Protein AF-A0A5C1ABC9-F1 (afdb_monomer)

Solvent-accessible surface area (backbone atoms only — not comparable to full-atom values): 6638 Å² total; per-residue (Å²): 132,46,65,56,82,80,46,55,73,68,54,43,49,51,51,50,55,51,22,48,52,50,6,50,50,51,38,55,47,45,26,72,77,62,60,26,42,83,41,56,17,80,82,43,98,52,25,65,68,29,55,77,69,72,42,67,56,28,36,35,31,80,30,64,50,73,46,60,41,50,61,51,41,50,50,36,50,49,63,35,72,90,83,46,54,72,67,60,50,51,53,50,52,53,54,56,60,71,43,78,61,64,76,75,77,77,81,74,59,78,81,73,78,80,118

Mean predicted aligned error: 6.81 Å

pLDDT: mean 88.14, std 10.81, range [46.78, 98.56]

Foldseek 3Di:
DQQLVPDDPVVNVVLLVVLQVQLVVLLVCCCVVQVKDKDFCCVAPNVVVCVVVVHGIWIAGPLRDIDRSSCQSVCCRGPNDPPGDSVVVVVVVVVVSPDHRDDPDPPDPPVVVPD

Radius of gyration: 17.19 Å; Cα contacts (8 Å, |Δi|>4): 139; chains: 1; bounding box: 35×46×44 Å

Sequence (115 aa):
MAGLGMLDARMQEAARDVAERAGCYLGEVIVRTLGGRWVPASQTVLAGPLRSAGLPLAVELPNGHCCNPLGRPFKLLEHGREGESTAGFYAGVESLAREPAVTPPPRRPWWRLWG

Structure (mmCIF, N/CA/C/O backbone):
data_AF-A0A5C1ABC9-F1
#
_entry.id   AF-A0A5C1ABC9-F1
#
loop_
_atom_site.group_PDB
_atom_site.id
_atom_site.type_symbol
_atom_site.label_atom_id
_atom_site.label_alt_id
_atom_site.label_comp_id
_atom_site.label_asym_id
_atom_site.label_entity_id
_atom_site.label_seq_id
_atom_site.pdbx_PDB_ins_code
_atom_site.Cartn_x
_atom_site.Cartn_y
_atom_site.Cartn_z
_atom_site.occupancy
_atom_site.B_iso_or_equiv
_atom_site.auth_seq_id
_atom_site.auth_comp_id
_atom_site.auth_asym_id
_atom_site.auth_atom_id
_atom_site.pdbx_PDB_model_num
ATOM 1 N N . MET A 1 1 ? 21.360 4.907 -13.270 1.00 46.78 1 MET A N 1
ATOM 2 C CA . MET A 1 1 ? 20.389 5.023 -14.380 1.00 46.78 1 MET A CA 1
ATOM 3 C C . MET A 1 1 ? 19.202 4.144 -14.036 1.00 46.78 1 MET A C 1
ATOM 5 O O . MET A 1 1 ? 19.426 2.967 -13.793 1.00 46.78 1 MET A O 1
ATOM 9 N N . ALA A 1 2 ? 17.994 4.703 -13.930 1.00 59.56 2 ALA A N 1
ATOM 10 C CA . ALA A 1 2 ? 16.786 3.930 -13.626 1.00 59.56 2 ALA A CA 1
ATOM 11 C C . ALA A 1 2 ? 16.537 2.876 -14.720 1.00 59.56 2 ALA A C 1
ATOM 13 O O . ALA A 1 2 ? 16.665 3.190 -15.905 1.00 59.56 2 ALA A O 1
ATOM 14 N N . GLY A 1 3 ? 16.176 1.647 -14.338 1.00 61.22 3 GLY A N 1
ATOM 15 C CA . GLY A 1 3 ? 16.036 0.511 -15.265 1.00 61.22 3 GLY A CA 1
ATOM 16 C C . GLY A 1 3 ? 15.028 0.741 -16.400 1.00 61.22 3 GLY A C 1
ATOM 17 O O . GLY A 1 3 ? 15.168 0.171 -17.478 1.00 61.22 3 GLY A O 1
ATOM 18 N N . LEU A 1 4 ? 14.063 1.644 -16.199 1.00 62.59 4 LEU A N 1
ATOM 19 C CA . LEU A 1 4 ? 13.076 2.041 -17.208 1.00 62.59 4 LEU A CA 1
ATOM 20 C C . LEU A 1 4 ? 13.684 2.768 -18.418 1.00 62.59 4 LEU A C 1
ATOM 22 O O . LEU A 1 4 ? 13.162 2.639 -19.522 1.00 62.59 4 LEU A O 1
ATOM 26 N N . GLY A 1 5 ? 14.791 3.498 -18.244 1.00 68.25 5 GLY A N 1
ATOM 27 C CA . GLY A 1 5 ? 15.412 4.274 -19.325 1.00 68.25 5 GLY A CA 1
ATOM 28 C C . GLY A 1 5 ? 16.045 3.422 -20.431 1.00 68.25 5 GLY A C 1
ATOM 29 O O . GLY A 1 5 ? 16.363 3.949 -21.491 1.00 68.25 5 GLY A O 1
ATOM 30 N N . MET A 1 6 ? 16.218 2.117 -20.193 1.00 72.12 6 MET A N 1
ATOM 31 C CA . MET A 1 6 ? 16.777 1.157 -21.154 1.00 72.12 6 MET A CA 1
ATOM 32 C C . MET A 1 6 ? 15.710 0.386 -21.946 1.00 72.12 6 MET A C 1
ATOM 34 O O . MET A 1 6 ? 16.054 -0.362 -22.857 1.00 72.12 6 MET A O 1
ATOM 38 N N . LEU A 1 7 ? 14.433 0.529 -21.584 1.00 80.44 7 LEU A N 1
ATOM 39 C CA . LEU A 1 7 ? 13.313 -0.172 -22.210 1.00 80.44 7 LEU A CA 1
ATOM 40 C C . LEU A 1 7 ? 12.721 0.659 -23.352 1.00 80.44 7 LEU A C 1
ATOM 42 O O . LEU A 1 7 ? 12.663 1.885 -23.254 1.00 80.44 7 LEU A O 1
ATOM 46 N N . ASP A 1 8 ? 12.233 -0.002 -24.405 1.00 91.75 8 ASP A N 1
ATOM 47 C CA . ASP A 1 8 ? 11.439 0.679 -25.431 1.00 91.75 8 ASP A CA 1
ATOM 48 C C . ASP A 1 8 ? 10.080 1.148 -24.874 1.00 91.75 8 ASP A C 1
ATOM 50 O O . ASP A 1 8 ? 9.649 0.741 -23.791 1.00 91.75 8 ASP A O 1
ATOM 54 N N . ALA A 1 9 ? 9.389 2.016 -25.615 1.00 90.25 9 ALA A N 1
ATOM 55 C CA . ALA A 1 9 ? 8.136 2.619 -25.163 1.00 90.25 9 ALA A CA 1
ATOM 56 C C . ALA A 1 9 ? 7.059 1.579 -24.800 1.00 90.25 9 ALA A C 1
ATOM 58 O O . ALA A 1 9 ? 6.347 1.746 -23.810 1.00 90.25 9 ALA A O 1
ATOM 59 N N . ARG A 1 10 ? 6.974 0.475 -25.552 1.00 93.50 10 ARG A N 1
ATOM 60 C CA . ARG A 1 10 ? 6.002 -0.594 -25.295 1.00 93.50 10 ARG A CA 1
ATOM 61 C C . ARG A 1 10 ? 6.345 -1.340 -24.009 1.00 93.50 10 ARG A C 1
ATOM 63 O O . ARG A 1 10 ? 5.461 -1.662 -23.220 1.00 93.50 10 ARG A O 1
ATOM 70 N N . MET A 1 11 ? 7.622 -1.631 -23.793 1.00 90.31 11 MET A N 1
ATOM 71 C CA . MET A 1 11 ? 8.100 -2.286 -22.579 1.00 90.31 11 MET A CA 1
ATOM 72 C C . MET A 1 11 ? 7.930 -1.383 -21.351 1.00 90.31 11 MET A C 1
ATOM 74 O O . MET A 1 11 ? 7.585 -1.880 -20.281 1.00 90.31 11 MET A O 1
ATOM 78 N N . GLN A 1 12 ? 8.113 -0.068 -21.495 1.00 87.75 12 GLN A N 1
ATOM 79 C CA . GLN A 1 12 ? 7.830 0.903 -20.435 1.00 87.75 12 GLN A CA 1
ATOM 80 C C . GLN A 1 12 ? 6.339 0.946 -20.076 1.00 87.75 12 GLN A C 1
ATOM 82 O O . GLN A 1 12 ? 6.000 0.966 -18.893 1.00 87.75 12 GLN A O 1
ATOM 87 N N . GLU A 1 13 ? 5.451 0.935 -21.071 1.00 92.00 13 GLU A N 1
ATOM 88 C CA . GLU A 1 13 ? 4.001 0.877 -20.859 1.00 92.00 13 GLU A CA 1
ATOM 89 C C . GLU A 1 13 ? 3.589 -0.420 -20.150 1.00 92.00 13 GLU A C 1
ATOM 91 O O . GLU A 1 13 ? 2.906 -0.379 -19.128 1.00 92.00 13 GLU A O 1
ATOM 96 N N . ALA A 1 14 ? 4.093 -1.567 -20.615 1.00 92.62 14 ALA A N 1
ATOM 97 C CA . ALA A 1 14 ? 3.841 -2.857 -19.977 1.00 92.62 14 ALA A CA 1
ATOM 98 C C . ALA A 1 14 ? 4.368 -2.908 -18.533 1.00 92.62 14 ALA A C 1
ATOM 100 O O . ALA A 1 14 ? 3.699 -3.433 -17.646 1.00 92.62 14 ALA A O 1
ATOM 101 N N . ALA A 1 15 ? 5.550 -2.340 -18.270 1.00 90.81 15 ALA A N 1
ATOM 102 C CA . ALA A 1 15 ? 6.099 -2.265 -16.919 1.00 90.81 15 ALA A CA 1
ATOM 103 C C . ALA A 1 15 ? 5.206 -1.429 -15.988 1.00 90.81 15 ALA A C 1
ATOM 105 O O . ALA A 1 15 ? 4.987 -1.825 -14.843 1.00 90.81 15 ALA A O 1
ATOM 106 N N . ARG A 1 16 ? 4.657 -0.309 -16.480 1.00 89.94 16 ARG A N 1
ATOM 107 C CA . ARG A 1 16 ? 3.708 0.524 -15.726 1.00 89.94 16 ARG A CA 1
ATOM 108 C C . ARG A 1 16 ? 2.411 -0.227 -15.428 1.00 89.94 16 ARG A C 1
ATOM 110 O O . ARG A 1 16 ? 2.049 -0.305 -14.261 1.00 89.94 16 ARG A O 1
ATOM 117 N N . ASP A 1 17 ? 1.780 -0.850 -16.425 1.00 93.94 17 ASP A N 1
ATOM 118 C CA . ASP A 1 17 ? 0.554 -1.648 -16.227 1.00 93.94 17 ASP A CA 1
ATOM 119 C C . ASP A 1 17 ? 0.769 -2.777 -15.200 1.00 93.94 17 ASP A C 1
ATOM 121 O O . ASP A 1 17 ? -0.029 -2.964 -14.279 1.00 93.94 17 ASP A O 1
ATOM 125 N N . VAL A 1 18 ? 1.898 -3.489 -15.280 1.00 94.56 18 VAL A N 1
ATOM 126 C CA . VAL A 1 18 ? 2.249 -4.524 -14.295 1.00 94.56 18 VAL A CA 1
ATOM 127 C C . VAL A 1 18 ? 2.456 -3.929 -12.899 1.00 94.56 18 VAL A C 1
ATOM 129 O O . VAL A 1 18 ? 1.988 -4.513 -11.920 1.00 94.56 18 VAL A O 1
ATOM 132 N N . ALA A 1 19 ? 3.129 -2.782 -12.781 1.00 92.25 19 ALA A N 1
ATOM 133 C CA . ALA A 1 19 ? 3.334 -2.107 -11.500 1.00 92.25 19 ALA A CA 1
ATOM 134 C C . ALA A 1 19 ? 2.017 -1.641 -10.867 1.00 92.25 19 ALA A C 1
ATOM 136 O O . ALA A 1 19 ? 1.827 -1.836 -9.665 1.00 92.25 19 ALA A O 1
ATOM 137 N N . GLU A 1 20 ? 1.093 -1.096 -11.657 1.00 92.75 20 GLU A N 1
ATOM 138 C CA . GLU A 1 20 ? -0.238 -0.698 -11.191 1.00 92.75 20 GLU A CA 1
ATOM 139 C C . GLU A 1 20 ? -1.007 -1.901 -10.647 1.00 92.75 20 GLU A C 1
ATOM 141 O O . GLU A 1 20 ? -1.466 -1.884 -9.502 1.00 92.75 20 GLU A O 1
ATOM 146 N N . ARG A 1 21 ? -1.075 -2.993 -11.418 1.00 96.00 21 ARG A N 1
ATOM 147 C CA . ARG A 1 21 ? -1.759 -4.227 -11.000 1.00 96.00 21 ARG A CA 1
ATOM 148 C C . ARG A 1 21 ? -1.119 -4.847 -9.764 1.00 96.00 21 ARG A C 1
ATOM 150 O O . ARG A 1 21 ? -1.834 -5.273 -8.858 1.00 96.00 21 ARG A O 1
ATOM 157 N N . ALA A 1 22 ? 0.211 -4.869 -9.696 1.00 95.88 22 ALA A N 1
ATOM 158 C CA . ALA A 1 22 ? 0.936 -5.354 -8.528 1.00 95.88 22 ALA A CA 1
ATOM 159 C C . ALA A 1 22 ? 0.658 -4.487 -7.289 1.00 95.88 22 ALA A C 1
ATOM 161 O O . ALA A 1 22 ? 0.518 -5.020 -6.190 1.00 95.88 22 ALA A O 1
ATOM 162 N N . GLY A 1 23 ? 0.540 -3.168 -7.460 1.00 95.81 23 GLY A N 1
ATOM 163 C CA . GLY A 1 23 ? 0.230 -2.228 -6.386 1.00 95.81 23 GLY A CA 1
ATOM 164 C C . GLY A 1 23 ? -1.197 -2.404 -5.872 1.00 95.81 23 GLY A C 1
ATOM 165 O O . GLY A 1 23 ? -1.414 -2.472 -4.662 1.00 95.81 23 GLY A O 1
ATOM 166 N N . CYS A 1 24 ? -2.163 -2.560 -6.782 1.00 97.06 24 CYS A N 1
ATOM 167 C CA . CYS A 1 24 ? -3.543 -2.903 -6.440 1.00 97.06 24 CYS A CA 1
ATOM 168 C C . CYS A 1 24 ? -3.605 -4.233 -5.684 1.00 97.06 24 CYS A C 1
ATOM 170 O O . CYS A 1 24 ? -4.198 -4.299 -4.610 1.00 97.06 24 CYS A O 1
ATOM 172 N N . TYR A 1 25 ? -2.937 -5.274 -6.188 1.00 97.75 25 TYR A N 1
ATOM 173 C CA . TYR A 1 25 ? -2.917 -6.583 -5.538 1.00 97.75 25 TYR A CA 1
ATOM 174 C C . TYR A 1 25 ? -2.267 -6.537 -4.148 1.00 97.75 25 TYR A C 1
ATOM 176 O O . TYR A 1 25 ? -2.791 -7.119 -3.202 1.00 97.75 25 TYR A O 1
ATOM 184 N N . LEU A 1 26 ? -1.171 -5.792 -3.983 1.00 97.50 26 LEU A N 1
ATOM 185 C CA . LEU A 1 26 ? -0.557 -5.566 -2.674 1.00 97.50 26 LEU A CA 1
ATOM 186 C C . LEU A 1 26 ? -1.534 -4.896 -1.697 1.00 97.50 26 LEU A C 1
ATOM 188 O O . LEU A 1 26 ? -1.604 -5.288 -0.533 1.00 97.50 26 LEU A O 1
ATOM 192 N N . GLY A 1 27 ? -2.309 -3.914 -2.162 1.00 97.94 27 GLY A N 1
ATOM 193 C CA . GLY A 1 27 ? -3.351 -3.287 -1.351 1.00 97.94 27 GLY A CA 1
ATOM 194 C C . GLY A 1 27 ? -4.477 -4.252 -0.983 1.00 97.94 27 GLY A C 1
ATOM 195 O O . GLY A 1 27 ? -4.884 -4.298 0.171 1.00 97.94 27 GLY A O 1
ATOM 196 N N . GLU A 1 28 ? -4.915 -5.089 -1.921 1.00 98.44 28 GLU A N 1
ATOM 197 C CA . GLU A 1 28 ? -5.912 -6.142 -1.694 1.00 98.44 28 GLU A CA 1
ATOM 198 C C . GLU A 1 28 ? -5.447 -7.194 -0.670 1.00 98.44 28 GLU A C 1
ATOM 200 O O . GLU A 1 28 ? -6.264 -7.692 0.113 1.00 98.44 28 GLU A O 1
ATOM 205 N N . VAL A 1 29 ? -4.149 -7.517 -0.646 1.00 98.50 29 VAL A N 1
ATOM 206 C CA . VAL A 1 29 ? -3.544 -8.353 0.400 1.00 98.50 29 VAL A CA 1
ATOM 207 C C . VAL A 1 29 ? -3.661 -7.649 1.750 1.00 98.50 29 VAL A C 1
ATOM 209 O O . VAL A 1 29 ? -4.259 -8.214 2.656 1.00 98.50 29 VAL A O 1
ATOM 212 N N . ILE A 1 30 ? -3.190 -6.402 1.865 1.00 98.56 30 ILE A N 1
ATOM 213 C CA . ILE A 1 30 ? -3.251 -5.612 3.111 1.00 98.56 30 ILE A CA 1
ATOM 214 C C . ILE A 1 30 ? -4.689 -5.487 3.636 1.00 98.56 30 ILE A C 1
ATOM 216 O O . ILE A 1 30 ? -4.933 -5.687 4.824 1.00 98.56 30 ILE A O 1
ATOM 220 N N . VAL A 1 31 ? -5.651 -5.186 2.761 1.00 98.56 31 VAL A N 1
ATOM 221 C CA . VAL A 1 31 ? -7.079 -5.088 3.102 1.00 98.56 31 VAL A CA 1
ATOM 222 C C . VAL A 1 31 ? -7.579 -6.387 3.734 1.00 98.56 31 VAL A C 1
ATOM 224 O O . VAL A 1 31 ? -8.192 -6.358 4.799 1.00 98.56 31 VAL A O 1
ATOM 227 N N . ARG A 1 32 ? -7.285 -7.540 3.119 1.00 98.50 32 ARG A N 1
ATOM 228 C CA . ARG A 1 32 ? -7.789 -8.838 3.593 1.00 98.50 32 ARG A CA 1
ATOM 229 C C . ARG A 1 32 ? -7.065 -9.367 4.822 1.00 98.50 32 ARG A C 1
ATOM 231 O O . ARG A 1 32 ? -7.696 -10.029 5.638 1.00 98.50 32 ARG A O 1
ATOM 238 N N . THR A 1 33 ? -5.765 -9.122 4.948 1.00 98.38 33 THR A N 1
ATOM 239 C CA . THR A 1 33 ? -4.958 -9.707 6.026 1.00 98.38 33 THR A CA 1
ATOM 240 C C . THR A 1 33 ? -4.883 -8.821 7.262 1.00 98.38 33 THR A C 1
ATOM 242 O O . THR A 1 33 ? -4.763 -9.346 8.365 1.00 98.38 33 THR A O 1
ATOM 245 N N . LEU A 1 34 ? -4.972 -7.497 7.099 1.00 98.25 34 LEU A N 1
ATOM 246 C CA . LEU A 1 34 ? -4.845 -6.516 8.184 1.00 98.25 34 LEU A CA 1
ATOM 247 C C . LEU A 1 34 ? -6.149 -5.746 8.455 1.00 98.25 34 LEU A C 1
ATOM 249 O O . LEU A 1 34 ? -6.162 -4.830 9.274 1.00 98.25 34 LEU A O 1
ATOM 253 N N . GLY A 1 35 ? -7.245 -6.093 7.771 1.00 97.62 35 GLY A N 1
ATOM 254 C CA . GLY A 1 35 ? -8.557 -5.461 7.953 1.00 97.62 35 GLY A CA 1
ATOM 255 C C . GLY A 1 35 ? -8.637 -4.022 7.436 1.00 97.62 35 GLY A C 1
ATOM 256 O O . GLY A 1 35 ? -9.486 -3.255 7.885 1.00 97.62 35 GLY A O 1
ATOM 257 N N . GLY A 1 36 ? -7.733 -3.627 6.536 1.00 97.00 36 GLY A N 1
ATOM 258 C CA . GLY A 1 36 ? -7.738 -2.290 5.950 1.00 97.00 36 GLY A CA 1
ATOM 259 C C . GLY A 1 36 ? -8.918 -2.050 5.002 1.00 97.00 36 GLY A C 1
ATOM 260 O O . GLY A 1 36 ? -9.658 -2.964 4.646 1.00 97.00 36 GLY A O 1
ATOM 261 N N . ARG A 1 37 ? -9.069 -0.811 4.535 1.00 97.88 37 ARG A N 1
ATOM 262 C CA . ARG A 1 37 ? -10.024 -0.437 3.483 1.0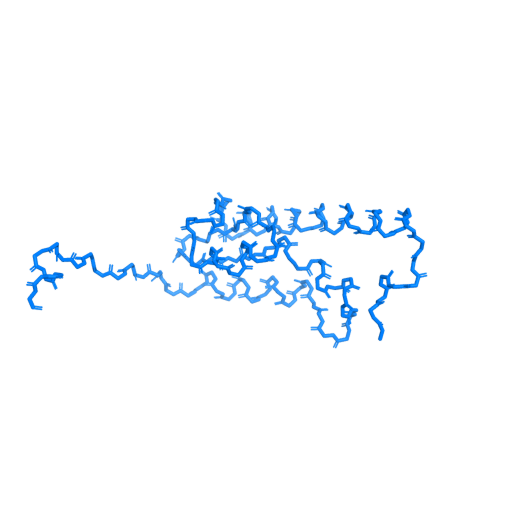0 97.88 37 ARG A CA 1
ATOM 263 C C . ARG A 1 37 ? -9.419 0.566 2.511 1.00 97.88 37 ARG A C 1
ATOM 265 O O . ARG A 1 37 ? -8.611 1.405 2.904 1.00 97.88 37 ARG A O 1
ATOM 272 N N . TRP A 1 38 ? -9.847 0.518 1.254 1.00 98.00 38 TRP A N 1
ATOM 273 C CA . TRP A 1 38 ? -9.500 1.549 0.280 1.00 98.00 38 TRP A CA 1
ATOM 274 C C . TRP A 1 38 ? -10.209 2.860 0.597 1.00 98.00 38 TRP A C 1
ATOM 276 O O . TRP A 1 38 ? -11.412 2.880 0.863 1.00 98.00 38 TRP A O 1
ATOM 286 N N . VAL A 1 39 ? -9.463 3.956 0.525 1.00 97.25 39 VAL A N 1
ATOM 287 C CA . VAL A 1 39 ? -9.975 5.313 0.716 1.00 97.25 39 VAL A CA 1
ATOM 288 C C . VAL A 1 39 ? -9.401 6.256 -0.341 1.00 97.25 39 VAL A C 1
ATOM 290 O O . VAL A 1 39 ? -8.270 6.055 -0.801 1.00 97.25 39 VAL A O 1
ATOM 293 N N . PRO A 1 40 ? -10.140 7.310 -0.731 1.00 96.25 40 PRO A N 1
ATOM 294 C CA . PRO A 1 40 ? -9.586 8.373 -1.557 1.00 96.25 40 PRO A CA 1
ATOM 295 C C . PRO A 1 40 ? -8.361 8.988 -0.882 1.00 96.25 40 PRO A C 1
ATOM 297 O O . PRO A 1 40 ? -8.438 9.432 0.264 1.00 96.25 40 PRO A O 1
ATOM 300 N N . ALA A 1 41 ? -7.240 9.077 -1.599 1.00 92.50 41 ALA A N 1
ATOM 301 C CA . ALA A 1 41 ? -5.996 9.638 -1.072 1.00 92.50 41 ALA A CA 1
ATOM 302 C C . ALA A 1 41 ? -6.196 11.054 -0.504 1.00 92.50 41 ALA A C 1
ATOM 304 O O . ALA A 1 41 ? -5.597 11.409 0.511 1.00 92.50 41 ALA A O 1
ATOM 305 N N . SER A 1 42 ? -7.092 11.834 -1.118 1.00 92.31 42 SER A N 1
ATOM 306 C CA . SER A 1 42 ? -7.472 13.190 -0.706 1.00 92.31 42 SER A CA 1
ATOM 307 C C . SER A 1 42 ? -8.077 13.290 0.697 1.00 92.31 42 SER A C 1
ATOM 309 O O . SER A 1 42 ? -8.085 14.381 1.260 1.00 92.31 42 SER A O 1
ATOM 311 N N . GLN A 1 43 ? -8.570 12.186 1.259 1.00 91.00 43 GLN A N 1
ATOM 312 C CA . GLN A 1 43 ? -9.180 12.121 2.590 1.00 91.00 43 GLN A CA 1
ATOM 3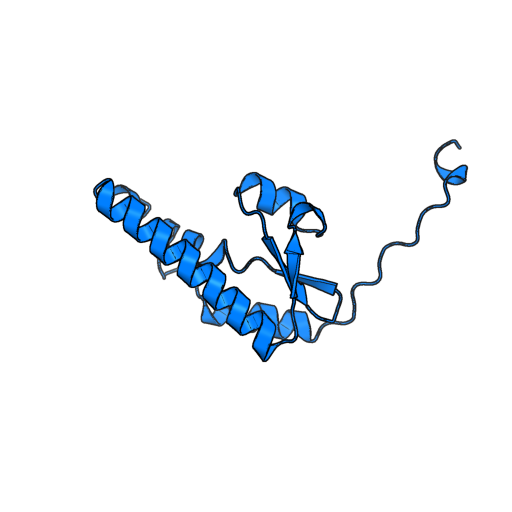13 C C . GLN A 1 43 ? -8.205 11.620 3.665 1.00 91.00 43 GLN A C 1
ATOM 315 O O . GLN A 1 43 ? -8.594 11.443 4.814 1.00 91.00 43 GLN A O 1
ATOM 320 N N . THR A 1 44 ? -6.940 11.393 3.307 1.00 88.88 44 THR A N 1
ATOM 321 C CA . THR A 1 44 ? -5.930 10.826 4.207 1.00 88.88 44 THR A CA 1
ATOM 322 C C . THR A 1 44 ? -4.832 11.831 4.529 1.00 88.88 44 THR A C 1
ATOM 324 O O . THR A 1 44 ? -4.616 12.805 3.806 1.00 88.88 44 THR A O 1
ATOM 327 N N . VAL A 1 45 ? -4.039 11.531 5.558 1.00 86.06 45 VAL A N 1
ATOM 328 C CA . VAL A 1 45 ? -2.784 12.251 5.846 1.00 86.06 45 VAL A CA 1
ATOM 329 C C . VAL A 1 45 ? -1.770 12.179 4.691 1.00 86.06 45 VAL A C 1
ATOM 331 O O . VAL A 1 45 ? -0.844 12.982 4.627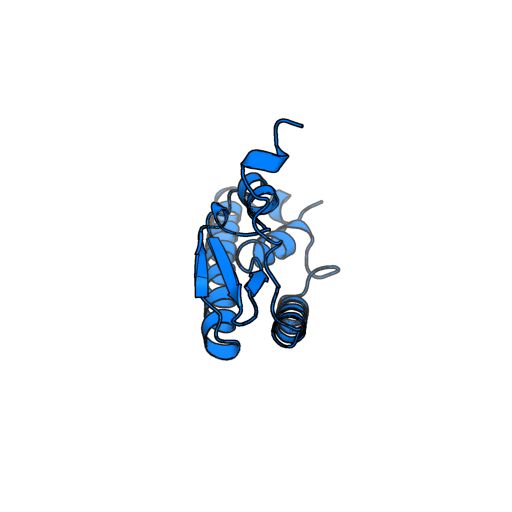 1.00 86.06 45 VAL A O 1
ATOM 334 N N . LEU A 1 46 ? -1.961 11.254 3.744 1.00 87.88 46 LEU A N 1
ATOM 335 C CA . LEU A 1 46 ? -1.115 11.070 2.567 1.00 87.88 46 LEU A CA 1
ATOM 336 C C . LEU A 1 46 ? -1.569 11.903 1.353 1.00 87.88 46 LEU A C 1
ATOM 338 O O . LEU A 1 46 ? -0.967 11.789 0.285 1.00 87.88 46 LEU A O 1
ATOM 342 N N . ALA A 1 47 ? -2.588 12.761 1.488 1.00 87.75 47 ALA A N 1
ATOM 343 C CA . ALA A 1 47 ? -3.163 13.520 0.375 1.00 87.75 47 ALA A CA 1
ATOM 344 C C . ALA A 1 47 ? -2.130 14.325 -0.432 1.00 87.75 47 ALA A C 1
ATOM 346 O O . ALA A 1 47 ? -2.188 14.332 -1.660 1.00 87.75 47 ALA A O 1
ATOM 347 N N . GLY A 1 48 ? -1.188 14.995 0.241 1.00 87.88 48 GLY A N 1
ATOM 348 C CA . GLY A 1 48 ? -0.122 15.761 -0.417 1.00 87.88 48 GLY A CA 1
ATOM 349 C C . GLY A 1 48 ? 0.821 14.861 -1.225 1.00 87.88 48 GLY A C 1
ATOM 350 O O . GLY A 1 48 ? 0.854 14.979 -2.451 1.00 87.88 48 GLY A O 1
ATOM 351 N N . PRO A 1 49 ? 1.540 13.926 -0.573 1.00 86.81 49 PRO A N 1
ATOM 352 C CA . PRO A 1 49 ? 2.457 13.011 -1.252 1.00 86.81 49 PRO A CA 1
ATOM 353 C C . PRO A 1 49 ? 1.818 12.205 -2.393 1.00 86.81 49 PRO A C 1
ATOM 355 O O . PRO A 1 49 ? 2.427 12.057 -3.450 1.00 86.81 49 PRO A O 1
ATOM 358 N N . LEU A 1 50 ? 0.590 11.706 -2.214 1.00 86.06 50 LEU A N 1
ATOM 359 C CA . LEU A 1 50 ? -0.083 10.885 -3.228 1.00 86.06 50 LEU A CA 1
ATOM 360 C C . LEU A 1 50 ? -0.599 11.690 -4.408 1.00 86.06 50 LEU A C 1
ATOM 362 O O . LEU A 1 50 ? -0.486 11.227 -5.540 1.00 86.06 50 LEU A O 1
ATOM 366 N N . ARG A 1 51 ? -1.075 12.918 -4.175 1.00 86.94 51 ARG A N 1
ATOM 367 C CA . ARG A 1 51 ? -1.427 13.833 -5.263 1.00 86.94 51 ARG A CA 1
ATOM 368 C C . ARG A 1 51 ? -0.214 14.135 -6.139 1.00 86.94 51 ARG A C 1
ATOM 370 O O . ARG A 1 51 ? -0.339 14.067 -7.356 1.00 86.94 51 ARG A O 1
ATOM 377 N N . SER A 1 52 ? 0.945 14.419 -5.540 1.00 84.75 52 SER A N 1
ATOM 378 C CA . SER A 1 52 ? 2.184 14.672 -6.291 1.00 84.75 52 SER A CA 1
ATOM 379 C C . SER A 1 52 ? 2.640 13.460 -7.108 1.00 84.75 52 SER A C 1
ATOM 381 O O . SER A 1 52 ? 3.229 13.630 -8.169 1.00 84.75 52 SER A O 1
ATOM 383 N N . ALA A 1 53 ? 2.339 12.246 -6.640 1.00 82.94 53 ALA A N 1
ATOM 384 C CA . ALA A 1 53 ? 2.623 11.000 -7.348 1.00 82.94 53 ALA A CA 1
ATOM 385 C C . ALA A 1 53 ? 1.517 10.576 -8.339 1.00 82.94 53 ALA A C 1
ATOM 387 O O . ALA A 1 53 ? 1.646 9.533 -8.972 1.00 82.94 53 ALA A O 1
ATOM 388 N N . GLY A 1 54 ? 0.420 11.336 -8.461 1.00 87.00 54 GLY A N 1
ATOM 389 C CA . GLY A 1 54 ? -0.717 10.985 -9.321 1.00 87.00 54 GLY A CA 1
ATOM 390 C C . GLY A 1 54 ? -1.530 9.772 -8.846 1.00 87.00 54 GLY A C 1
ATOM 391 O O . GLY A 1 54 ? -2.263 9.183 -9.635 1.00 87.00 54 GLY A O 1
ATOM 392 N N . LEU A 1 55 ? -1.417 9.384 -7.573 1.00 88.12 55 LEU A N 1
ATOM 393 C CA . LEU A 1 55 ? -2.053 8.186 -7.023 1.00 88.12 55 LEU A CA 1
ATOM 394 C C . LEU A 1 55 ? -3.376 8.542 -6.319 1.00 88.12 55 LEU A C 1
ATOM 396 O O . LEU A 1 55 ? -3.367 9.305 -5.349 1.00 88.12 55 LEU A O 1
ATOM 400 N N . PRO A 1 56 ? -4.526 8.002 -6.768 1.00 90.56 56 PRO A N 1
ATOM 401 C CA . PRO A 1 56 ? -5.838 8.456 -6.302 1.00 90.56 56 PRO A CA 1
ATOM 402 C C . PRO A 1 56 ? -6.304 7.797 -4.998 1.00 90.56 56 PRO A C 1
ATOM 404 O O . PRO A 1 56 ? -7.229 8.301 -4.359 1.00 90.56 56 PRO A O 1
ATOM 407 N N . LEU A 1 57 ? -5.694 6.678 -4.602 1.00 95.31 57 LEU A N 1
ATOM 408 C CA . LEU A 1 57 ? -6.156 5.833 -3.503 1.00 95.31 57 LEU A CA 1
ATOM 409 C C . LEU A 1 57 ? -5.036 5.521 -2.510 1.00 95.31 57 LEU A C 1
ATOM 411 O O . LEU A 1 57 ? -3.860 5.442 -2.864 1.00 95.31 57 LEU A O 1
ATOM 415 N N . ALA A 1 58 ? -5.443 5.297 -1.267 1.00 96.56 58 ALA A N 1
ATOM 416 C CA . ALA A 1 58 ? -4.633 4.748 -0.190 1.00 96.56 58 ALA A CA 1
ATOM 417 C C . ALA A 1 58 ? -5.401 3.616 0.502 1.00 96.56 58 ALA A C 1
ATOM 419 O O . ALA A 1 58 ? -6.606 3.452 0.293 1.00 96.56 58 ALA A O 1
ATOM 420 N N . VAL A 1 59 ? -4.707 2.854 1.346 1.00 97.88 59 VAL A N 1
ATOM 421 C CA . VAL A 1 59 ? -5.341 1.910 2.270 1.00 97.88 59 VAL A CA 1
ATOM 422 C C . VAL A 1 59 ? -5.263 2.479 3.679 1.00 97.88 59 VAL A C 1
ATOM 424 O O . VAL A 1 59 ? -4.173 2.779 4.165 1.00 97.88 59 VAL A O 1
ATOM 427 N N . GLU A 1 60 ? -6.417 2.616 4.322 1.00 97.38 60 GLU A N 1
ATOM 428 C CA . GLU A 1 60 ? -6.542 2.961 5.737 1.00 97.38 60 GLU A CA 1
ATOM 429 C C . GLU A 1 60 ? -6.705 1.681 6.562 1.00 97.38 60 GLU A C 1
ATOM 431 O O . GLU A 1 60 ? -7.534 0.829 6.243 1.00 97.38 60 GLU A O 1
ATOM 436 N N . LEU A 1 61 ? -5.903 1.540 7.611 1.00 97.69 61 LEU A N 1
ATOM 437 C CA . LEU A 1 61 ? -5.918 0.426 8.554 1.00 97.69 61 LEU A CA 1
ATOM 438 C C . LEU A 1 61 ? -6.987 0.642 9.645 1.00 97.69 61 LEU A C 1
ATOM 440 O O . LEU A 1 61 ? -7.419 1.777 9.860 1.00 97.69 61 LEU A O 1
ATOM 444 N N . PRO A 1 62 ? -7.398 -0.402 10.392 1.00 96.31 62 PRO A N 1
ATOM 445 C CA . PRO A 1 62 ? -8.402 -0.274 11.459 1.00 96.31 62 PRO A CA 1
ATOM 446 C C . PRO A 1 62 ? -8.061 0.754 12.545 1.00 96.31 62 PRO A C 1
ATOM 448 O O . PRO A 1 62 ? -8.955 1.314 13.174 1.00 96.31 62 PRO A O 1
ATOM 451 N N . ASN A 1 63 ? -6.771 1.012 12.760 1.00 95.00 63 ASN A N 1
ATOM 452 C CA . ASN A 1 63 ? -6.271 1.991 13.720 1.00 95.00 63 ASN A CA 1
ATOM 453 C C . ASN A 1 63 ? -6.152 3.416 13.131 1.00 95.00 63 ASN A C 1
ATOM 455 O O . ASN A 1 63 ? -5.615 4.307 13.780 1.00 95.00 63 ASN A O 1
ATOM 459 N N . GLY A 1 64 ? -6.655 3.660 11.917 1.00 94.25 64 GLY A N 1
ATOM 460 C CA . GLY A 1 64 ? -6.680 4.978 11.272 1.00 94.25 64 GLY A CA 1
ATOM 461 C C . GLY A 1 64 ? -5.371 5.384 10.591 1.00 94.25 64 GLY A C 1
ATOM 462 O O . GLY A 1 64 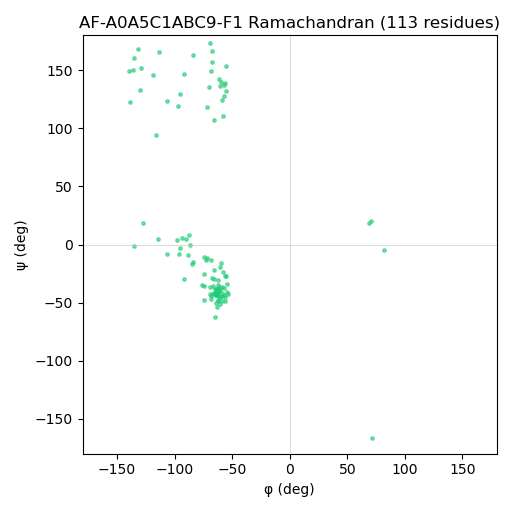? -5.323 6.410 9.909 1.00 94.25 64 GLY A O 1
ATOM 463 N N . HIS A 1 65 ? -4.309 4.586 10.719 1.00 95.44 65 HIS A N 1
ATOM 464 C CA . HIS A 1 65 ? -3.090 4.790 9.941 1.00 95.44 65 HIS A CA 1
ATOM 465 C C . HIS A 1 65 ? -3.325 4.498 8.460 1.00 95.44 65 HIS A C 1
ATOM 467 O O . HIS A 1 65 ? -4.132 3.646 8.096 1.00 95.44 65 HIS A O 1
ATOM 473 N N . CYS A 1 66 ? -2.603 5.197 7.588 1.00 95.62 66 CYS A N 1
ATOM 474 C CA . CYS A 1 66 ? -2.736 5.057 6.139 1.00 95.62 66 CYS A CA 1
ATOM 475 C C . CYS A 1 66 ? -1.423 4.595 5.507 1.00 95.62 66 CYS A C 1
ATOM 477 O O . CYS A 1 66 ? -0.341 5.018 5.912 1.00 95.62 66 CYS A O 1
ATOM 479 N N . CYS A 1 67 ? -1.517 3.797 4.448 1.00 95.62 67 CYS A N 1
ATOM 480 C CA . CYS A 1 67 ? -0.379 3.400 3.628 1.00 95.62 67 CYS A CA 1
ATOM 481 C C . CYS A 1 67 ? -0.702 3.495 2.129 1.00 95.62 67 CYS A C 1
ATOM 483 O O . CYS A 1 67 ? -1.863 3.527 1.715 1.00 95.62 67 CYS A O 1
ATOM 485 N N . ASN A 1 68 ? 0.346 3.551 1.304 1.00 94.75 68 ASN A N 1
ATOM 486 C CA . ASN A 1 68 ? 0.233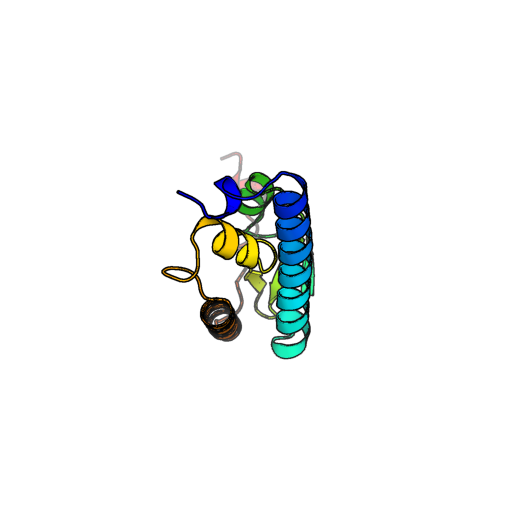 3.603 -0.151 1.00 94.75 68 ASN A CA 1
ATOM 487 C C . ASN A 1 68 ? 0.843 2.348 -0.793 1.00 94.75 68 ASN A C 1
ATOM 489 O O . ASN A 1 68 ? 2.050 2.328 -1.052 1.00 94.75 68 ASN A O 1
ATOM 493 N N . PRO A 1 69 ? 0.032 1.317 -1.074 1.00 95.69 69 PRO A N 1
ATOM 494 C CA . PRO A 1 69 ? 0.510 0.129 -1.772 1.00 95.69 69 PRO A CA 1
ATOM 495 C C . PRO A 1 69 ? 0.744 0.377 -3.272 1.00 95.69 69 PRO A C 1
ATOM 497 O O . PRO A 1 69 ? 1.597 -0.282 -3.862 1.00 95.69 69 PRO A O 1
ATOM 500 N N . LEU A 1 70 ? 0.058 1.356 -3.881 1.00 93.88 70 LEU A N 1
ATOM 501 C CA . LEU A 1 70 ? 0.137 1.628 -5.322 1.00 93.88 70 LEU A CA 1
ATOM 502 C C . LEU A 1 70 ? 1.522 2.115 -5.744 1.00 93.88 70 LEU A C 1
ATOM 504 O O . LEU A 1 70 ? 2.052 1.676 -6.754 1.00 93.88 70 LEU A O 1
ATOM 508 N N . GLY A 1 71 ? 2.139 2.988 -4.947 1.00 91.12 71 GLY A N 1
ATOM 509 C CA . GLY A 1 71 ? 3.460 3.534 -5.262 1.00 91.12 71 GLY A CA 1
ATOM 510 C C . GLY A 1 71 ? 4.605 2.534 -5.085 1.00 91.12 71 GLY A C 1
ATOM 511 O O . GLY A 1 71 ? 5.726 2.808 -5.515 1.00 91.12 71 GLY A O 1
ATOM 512 N N . ARG A 1 72 ? 4.370 1.387 -4.429 1.00 91.94 72 ARG A N 1
ATOM 513 C CA . ARG A 1 72 ? 5.459 0.489 -4.030 1.00 91.94 72 ARG A CA 1
ATOM 514 C C . ARG A 1 72 ? 6.148 -0.189 -5.224 1.00 91.94 72 ARG A C 1
ATOM 516 O O . ARG A 1 72 ? 7.377 -0.142 -5.268 1.00 91.94 72 ARG A O 1
ATOM 523 N N . PRO A 1 73 ? 5.429 -0.764 -6.205 1.00 92.00 73 PRO A N 1
ATOM 524 C CA . PRO A 1 73 ? 6.064 -1.362 -7.380 1.00 92.00 73 PRO A CA 1
ATOM 525 C C . PRO A 1 73 ? 6.746 -0.344 -8.300 1.00 92.00 73 PRO A C 1
ATOM 527 O O . PRO A 1 73 ? 7.756 -0.673 -8.911 1.00 92.00 73 PRO A O 1
ATOM 530 N N . PHE A 1 74 ? 6.268 0.902 -8.357 1.00 89.19 74 PHE A N 1
ATOM 531 C CA . PHE A 1 74 ? 6.937 1.953 -9.133 1.00 89.19 74 PHE A CA 1
ATOM 532 C C . PHE A 1 74 ? 8.330 2.265 -8.593 1.00 89.19 74 PHE A C 1
ATOM 534 O O . PHE A 1 74 ? 9.287 2.292 -9.359 1.00 89.19 74 PHE A O 1
ATOM 541 N N . LYS A 1 75 ? 8.475 2.371 -7.268 1.00 87.44 75 LYS A N 1
ATOM 542 C CA . LYS A 1 75 ? 9.794 2.543 -6.646 1.00 87.44 75 LYS A CA 1
ATOM 543 C C . LYS A 1 75 ? 10.750 1.392 -6.969 1.00 87.44 75 LYS A C 1
ATOM 545 O O . LYS A 1 75 ? 11.933 1.628 -7.191 1.00 87.44 75 LYS A O 1
ATOM 550 N N . LEU A 1 76 ? 10.240 0.158 -7.043 1.00 86.50 76 LEU A N 1
ATOM 551 C CA . LEU A 1 76 ? 11.020 -1.009 -7.473 1.00 86.50 76 LEU A CA 1
ATOM 552 C C . LEU A 1 76 ? 11.477 -0.901 -8.935 1.00 86.50 76 LEU A C 1
ATOM 554 O O . LEU A 1 76 ? 12.596 -1.302 -9.246 1.00 86.50 76 LEU A O 1
ATOM 558 N N . LEU A 1 77 ? 10.641 -0.366 -9.829 1.00 85.19 77 LEU A N 1
ATOM 559 C CA . LEU A 1 77 ? 11.021 -0.122 -11.225 1.00 85.19 77 LEU A CA 1
ATOM 560 C C . LEU A 1 77 ? 12.055 1.008 -11.363 1.00 85.19 77 LEU A C 1
ATOM 562 O O . LEU A 1 77 ? 12.942 0.932 -12.213 1.00 85.19 77 LEU A O 1
ATOM 566 N N . GLU A 1 78 ? 11.947 2.047 -10.536 1.00 83.69 78 GLU A N 1
ATOM 567 C CA . GLU A 1 78 ? 12.828 3.220 -10.560 1.00 83.69 78 GLU A CA 1
ATOM 568 C C . GLU A 1 78 ? 14.213 2.925 -9.970 1.00 83.69 78 GLU A C 1
ATOM 570 O O . GLU A 1 78 ? 15.230 3.259 -10.582 1.00 83.69 78 GLU A O 1
ATOM 575 N N . HIS A 1 79 ? 14.255 2.280 -8.801 1.00 82.94 79 HIS A N 1
ATOM 576 C CA . HIS A 1 79 ? 15.472 2.108 -8.001 1.00 82.94 79 HIS A CA 1
ATOM 577 C C . HIS A 1 79 ? 16.03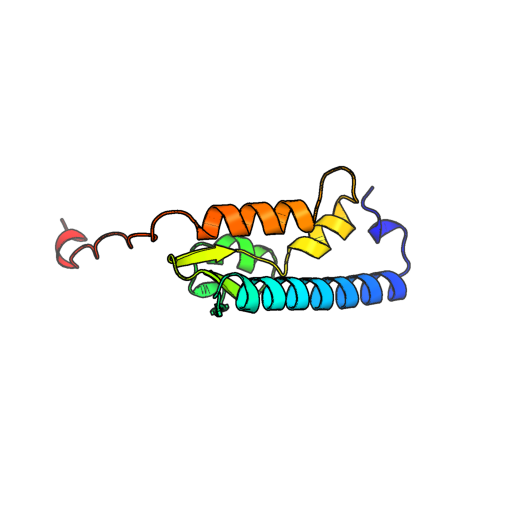6 0.681 -8.021 1.00 82.94 79 HIS A C 1
ATOM 579 O O . HIS A 1 79 ? 17.140 0.449 -7.531 1.00 82.94 79 HIS A O 1
ATOM 585 N N . GLY A 1 80 ? 15.315 -0.286 -8.595 1.00 76.62 80 GLY A N 1
ATOM 586 C CA . GLY A 1 80 ? 15.720 -1.689 -8.582 1.00 76.62 80 GLY A CA 1
ATOM 587 C C . GLY A 1 80 ? 15.596 -2.341 -7.199 1.00 76.62 80 GLY A C 1
ATOM 588 O O . GLY A 1 80 ? 14.946 -1.829 -6.289 1.00 76.62 80 GLY A O 1
ATOM 589 N N . ARG A 1 81 ? 16.202 -3.525 -7.043 1.00 75.94 81 ARG A N 1
ATOM 590 C CA . ARG A 1 81 ? 16.052 -4.372 -5.840 1.00 75.94 81 ARG A CA 1
ATOM 591 C C . ARG A 1 81 ? 16.977 -3.999 -4.682 1.00 75.94 81 ARG A C 1
ATOM 593 O O . ARG A 1 81 ? 16.747 -4.453 -3.569 1.00 75.94 81 ARG A O 1
ATOM 600 N N . GLU A 1 82 ? 18.012 -3.204 -4.931 1.00 73.56 82 GLU A N 1
ATOM 601 C CA . GLU A 1 82 ? 19.065 -2.934 -3.941 1.00 73.56 82 GLU A CA 1
ATOM 602 C C . GLU A 1 82 ? 18.625 -1.980 -2.815 1.00 73.56 82 GLU A C 1
ATOM 604 O O . GLU A 1 82 ? 19.305 -1.889 -1.799 1.00 73.56 82 GLU A O 1
ATOM 609 N N . GLY A 1 83 ? 17.460 -1.330 -2.936 1.00 68.25 83 GLY A N 1
ATOM 610 C CA . GLY A 1 83 ? 16.904 -0.461 -1.886 1.00 68.25 83 GLY A CA 1
ATOM 611 C C . GLY A 1 83 ? 15.414 -0.647 -1.604 1.00 68.25 83 GLY A C 1
ATOM 612 O O . GLY A 1 83 ? 14.866 0.017 -0.727 1.00 68.25 83 GLY A O 1
ATOM 613 N N . GLU A 1 84 ? 14.737 -1.542 -2.324 1.00 83.38 84 GLU A N 1
ATOM 614 C CA . GLU A 1 84 ? 13.284 -1.667 -2.276 1.00 83.38 84 GLU A CA 1
ATOM 615 C C . GLU A 1 84 ? 12.866 -3.128 -2.060 1.00 83.38 84 GLU A C 1
ATOM 617 O O . GLU A 1 84 ? 13.337 -4.049 -2.721 1.00 83.38 84 GLU A O 1
ATOM 622 N N . SER A 1 85 ? 11.945 -3.353 -1.121 1.00 88.00 85 SER A N 1
ATOM 623 C CA . SER A 1 85 ? 11.403 -4.679 -0.793 1.00 88.00 85 SER A CA 1
ATOM 624 C C . SER A 1 85 ? 9.896 -4.608 -0.568 1.00 88.00 85 SER A C 1
ATOM 626 O O . SER A 1 85 ? 9.427 -3.855 0.292 1.00 88.00 85 SER A O 1
ATOM 628 N N . THR A 1 86 ? 9.124 -5.390 -1.329 1.00 90.12 86 THR A N 1
ATOM 629 C CA . THR A 1 86 ? 7.668 -5.521 -1.135 1.00 90.12 86 THR A CA 1
ATOM 630 C C . THR A 1 86 ? 7.350 -6.199 0.193 1.00 90.12 86 THR A C 1
ATOM 632 O O . THR A 1 86 ? 6.483 -5.731 0.924 1.00 90.12 86 THR A O 1
ATOM 635 N N . ALA A 1 87 ? 8.095 -7.253 0.541 1.00 92.00 87 ALA A N 1
ATOM 636 C CA . ALA A 1 87 ? 7.931 -7.954 1.812 1.00 92.00 87 ALA A CA 1
ATOM 637 C C . ALA A 1 87 ? 8.271 -7.046 3.003 1.00 92.00 87 ALA A C 1
ATOM 639 O O . ALA A 1 87 ? 7.514 -6.990 3.966 1.00 92.00 87 ALA A O 1
ATOM 640 N N . GLY A 1 88 ? 9.360 -6.273 2.908 1.00 93.44 88 GLY A N 1
ATOM 641 C CA . GLY A 1 88 ? 9.735 -5.305 3.943 1.00 93.44 88 GLY A CA 1
ATOM 642 C C . GLY A 1 88 ? 8.696 -4.196 4.116 1.00 93.44 88 GLY A C 1
ATOM 643 O O . GLY A 1 88 ? 8.370 -3.826 5.238 1.00 93.44 88 GLY A O 1
ATOM 644 N N . PHE A 1 89 ? 8.112 -3.712 3.015 1.00 94.12 89 PHE A N 1
ATOM 645 C CA . PHE A 1 89 ? 6.997 -2.766 3.082 1.00 94.12 89 PHE A CA 1
ATOM 646 C C . PHE A 1 89 ? 5.779 -3.369 3.781 1.00 94.12 89 PHE A C 1
ATOM 648 O O . PHE A 1 89 ? 5.244 -2.743 4.689 1.00 94.12 89 PHE A O 1
ATOM 655 N N . TYR A 1 90 ? 5.371 -4.584 3.405 1.00 96.56 90 TYR A N 1
ATOM 656 C CA . TYR A 1 90 ? 4.251 -5.261 4.056 1.00 96.56 90 TYR A CA 1
ATOM 657 C C . TYR A 1 90 ? 4.505 -5.461 5.557 1.00 96.56 90 TYR A C 1
ATOM 659 O O . TYR A 1 90 ? 3.636 -5.144 6.360 1.00 96.56 90 TYR A O 1
ATOM 667 N N . ALA A 1 91 ? 5.707 -5.894 5.951 1.00 97.00 91 ALA A N 1
ATOM 668 C CA . ALA A 1 91 ? 6.083 -6.023 7.359 1.00 97.00 91 ALA A CA 1
ATOM 669 C C . ALA A 1 91 ? 6.014 -4.678 8.109 1.00 97.00 91 ALA A C 1
ATOM 671 O O . ALA A 1 91 ? 5.550 -4.623 9.246 1.00 97.00 91 ALA A O 1
ATOM 672 N N . GLY A 1 92 ? 6.413 -3.577 7.463 1.00 97.00 92 GLY A N 1
ATOM 673 C CA . GLY A 1 92 ? 6.254 -2.228 8.010 1.00 97.00 92 GLY A CA 1
ATOM 674 C C . GLY A 1 92 ? 4.787 -1.837 8.206 1.00 97.00 92 GLY A C 1
ATOM 675 O O . GLY A 1 92 ? 4.428 -1.324 9.261 1.00 97.00 92 GLY A O 1
ATOM 676 N N . VAL A 1 93 ? 3.924 -2.131 7.229 1.00 97.50 93 VAL A N 1
ATOM 677 C CA . VAL A 1 93 ? 2.470 -1.903 7.336 1.00 97.50 93 VAL A CA 1
ATOM 678 C C . VAL A 1 93 ? 1.851 -2.781 8.427 1.00 97.50 93 VAL A C 1
ATOM 680 O O . VAL A 1 93 ? 0.991 -2.320 9.168 1.00 97.50 93 VAL A O 1
ATOM 683 N N . GLU A 1 94 ? 2.304 -4.023 8.572 1.00 98.00 94 GLU A N 1
ATOM 684 C CA . GLU A 1 94 ? 1.860 -4.919 9.639 1.00 98.00 94 GLU A CA 1
ATOM 685 C C . GLU A 1 94 ? 2.260 -4.389 11.024 1.00 98.00 94 GLU A C 1
ATOM 687 O O . GLU A 1 94 ? 1.451 -4.404 11.949 1.00 98.00 94 GLU A O 1
ATOM 692 N N . SER A 1 95 ? 3.483 -3.870 11.169 1.00 97.69 95 SER A N 1
ATOM 693 C CA . SER A 1 95 ? 3.909 -3.184 12.392 1.00 97.69 95 SER A CA 1
ATOM 694 C C . SER A 1 95 ? 3.036 -1.959 12.671 1.00 97.69 95 SER A C 1
ATOM 696 O O . SER A 1 95 ? 2.555 -1.799 13.790 1.00 97.69 95 SER A O 1
ATOM 698 N N . LEU A 1 96 ? 2.769 -1.146 11.645 1.00 95.56 96 LEU A N 1
ATOM 699 C CA . LEU A 1 96 ? 1.913 0.037 11.733 1.00 95.56 96 LEU A CA 1
ATOM 700 C C . LEU A 1 96 ? 0.477 -0.321 12.141 1.00 95.56 96 LEU A C 1
ATOM 702 O O . LEU A 1 96 ? -0.138 0.399 12.918 1.00 95.56 96 LEU A O 1
ATOM 706 N N . ALA A 1 97 ? -0.059 -1.452 11.677 1.00 96.44 97 ALA A N 1
ATOM 707 C CA . ALA A 1 97 ? -1.394 -1.933 12.041 1.00 96.44 97 ALA A CA 1
ATOM 708 C C . ALA A 1 97 ? -1.520 -2.322 13.525 1.00 96.44 97 ALA A C 1
ATOM 710 O O . ALA A 1 97 ? -2.628 -2.352 14.057 1.00 96.44 97 ALA A O 1
ATOM 711 N N . ARG A 1 98 ? -0.397 -2.616 14.194 1.00 95.88 98 ARG A N 1
ATOM 712 C CA . ARG A 1 98 ? -0.347 -2.925 15.632 1.00 95.88 98 ARG A CA 1
ATOM 713 C C . ARG A 1 98 ? -0.176 -1.680 16.504 1.00 95.88 98 ARG A C 1
ATOM 715 O O . ARG A 1 98 ? -0.279 -1.786 17.724 1.00 95.88 98 ARG A O 1
ATOM 722 N N . GLU A 1 99 ? 0.095 -0.519 15.910 1.00 95.25 99 GLU A N 1
ATOM 723 C CA . GLU A 1 99 ? 0.200 0.731 16.657 1.00 95.25 99 GLU A CA 1
ATOM 724 C C . GLU A 1 99 ? -1.159 1.171 17.231 1.00 95.25 99 GLU A C 1
ATOM 726 O O . GLU A 1 99 ? -2.214 0.785 16.709 1.00 95.25 99 GLU A O 1
ATOM 731 N N . PRO A 1 100 ? -1.159 2.003 18.291 1.00 93.06 100 PRO A N 1
ATOM 732 C CA . PRO A 1 100 ? -2.377 2.607 18.812 1.00 93.06 100 PRO A CA 1
ATOM 733 C C . PRO A 1 100 ? -3.146 3.383 17.740 1.00 93.06 100 PRO A C 1
ATOM 735 O O . PRO A 1 100 ? -2.563 3.907 16.790 1.00 93.06 100 PRO A O 1
ATOM 738 N N . ALA A 1 101 ? -4.461 3.493 17.929 1.00 90.06 101 ALA A N 1
ATOM 739 C CA . ALA A 1 101 ? -5.308 4.261 17.029 1.00 90.06 101 ALA A CA 1
ATOM 740 C C . ALA A 1 101 ? -4.851 5.721 16.921 1.00 90.06 101 ALA A C 1
ATOM 742 O O . ALA A 1 101 ? -4.541 6.367 17.925 1.00 90.06 101 ALA A O 1
ATOM 743 N N . VAL A 1 102 ? -4.858 6.248 15.698 1.00 83.50 102 VAL A N 1
ATOM 744 C CA . VAL A 1 102 ? -4.606 7.660 15.431 1.00 83.50 102 VAL A CA 1
ATOM 745 C C . VAL A 1 102 ? -5.744 8.467 16.045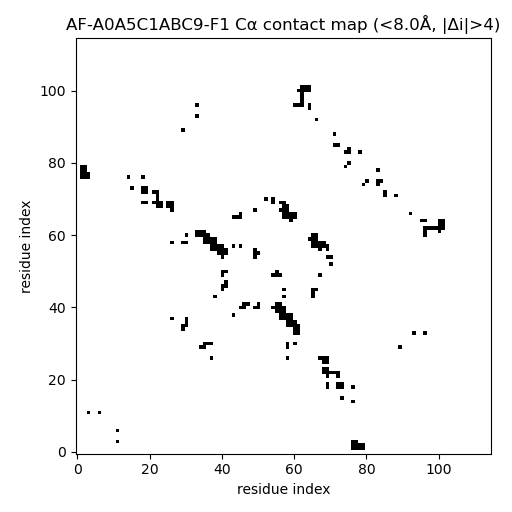 1.00 83.50 102 VAL A C 1
ATOM 747 O O . VAL A 1 102 ? -6.865 8.484 15.537 1.00 83.50 102 VAL A O 1
ATOM 750 N N . THR A 1 103 ? -5.461 9.160 17.146 1.00 76.00 103 THR A N 1
ATOM 751 C CA . THR A 1 103 ? -6.410 10.111 17.724 1.00 76.00 103 THR A CA 1
ATOM 752 C C . THR A 1 103 ? -6.473 11.337 16.812 1.00 76.00 103 THR A C 1
ATOM 754 O O . THR A 1 103 ? -5.451 12.012 16.646 1.00 76.00 103 THR A O 1
ATOM 757 N N . PRO A 1 104 ? -7.629 11.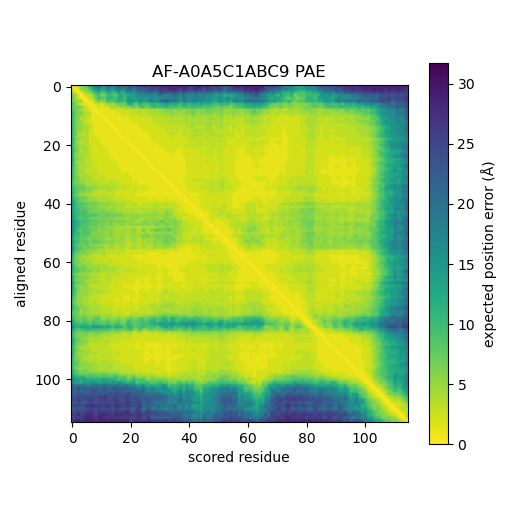670 16.211 1.00 66.19 104 PRO A N 1
ATOM 758 C CA . PRO A 1 104 ? -7.732 12.887 15.423 1.00 66.19 104 PRO A CA 1
ATOM 759 C C . PRO A 1 104 ? -7.461 14.099 16.326 1.00 66.19 104 PRO A C 1
ATOM 761 O O . PRO A 1 104 ? -7.882 14.104 17.489 1.00 66.19 104 PRO A O 1
ATOM 764 N N . PRO A 1 105 ? -6.775 15.142 15.824 1.00 64.12 105 PRO A N 1
ATOM 765 C CA . PRO A 1 105 ? -6.588 16.357 16.599 1.00 64.12 105 PRO A CA 1
ATOM 766 C C . PRO A 1 105 ? -7.963 16.909 17.008 1.00 64.12 105 PRO A C 1
ATOM 768 O O . PRO A 1 105 ? -8.899 16.882 16.197 1.00 64.12 105 PRO A O 1
ATOM 771 N N . PRO A 1 106 ? -8.122 17.405 18.249 1.00 70.44 106 PRO A N 1
ATOM 772 C CA . PRO A 1 106 ? -9.394 17.951 18.696 1.00 70.44 106 PRO A CA 1
ATOM 773 C C . PRO A 1 106 ? -9.835 19.051 17.729 1.00 70.44 106 PRO A C 1
ATOM 775 O O . PRO A 1 106 ? -9.039 19.926 17.370 1.00 70.44 106 PRO A O 1
ATOM 778 N N . ARG A 1 107 ? -11.102 19.011 17.290 1.00 72.75 107 ARG A N 1
ATOM 779 C CA . ARG A 1 107 ? -11.653 20.058 16.421 1.00 72.75 107 ARG A CA 1
ATOM 780 C C . ARG A 1 107 ? -11.517 21.380 17.167 1.00 72.75 107 ARG A C 1
ATOM 782 O O . ARG A 1 107 ? -12.174 21.585 18.187 1.00 72.75 107 ARG A O 1
ATOM 789 N N . ARG A 1 108 ? -10.636 22.264 16.682 1.00 73.62 108 ARG A N 1
ATOM 790 C CA . ARG A 1 108 ? -10.524 23.617 17.224 1.00 73.62 108 ARG A CA 1
ATOM 791 C C . ARG A 1 108 ? -11.890 24.276 17.076 1.00 73.62 108 ARG A C 1
ATOM 793 O O . ARG A 1 108 ? -12.410 24.322 15.959 1.00 73.62 108 ARG A O 1
ATOM 800 N N . PRO A 1 109 ? -12.484 24.769 18.167 1.00 80.00 109 PRO A N 1
ATOM 801 C CA . PRO A 1 109 ? -13.728 25.487 18.044 1.00 80.00 109 PRO A CA 1
ATOM 802 C C . PRO A 1 109 ? -13.559 26.715 17.155 1.00 80.00 109 PRO A C 1
ATOM 804 O O . PRO A 1 109 ? -12.551 27.418 17.259 1.00 80.00 109 PRO A O 1
ATOM 807 N N . TRP A 1 110 ? -14.548 26.982 16.303 1.00 79.56 110 TRP A N 1
ATOM 808 C CA . TRP A 1 110 ? -14.496 28.055 15.303 1.00 79.56 110 TRP A CA 1
ATOM 809 C C . TRP A 1 110 ? -14.208 29.439 15.917 1.00 79.56 110 TRP A C 1
ATOM 811 O O . TRP A 1 110 ? -13.577 30.277 15.279 1.00 79.56 110 TRP A O 1
ATOM 821 N N . TRP A 1 111 ? -14.575 29.653 17.184 1.00 78.25 111 TRP A N 1
ATOM 822 C CA . TRP A 1 111 ? -14.346 30.899 17.922 1.00 78.25 111 TRP A CA 1
ATOM 823 C C . TRP A 1 111 ? -12.882 31.164 18.318 1.00 78.25 111 TRP A C 1
ATOM 825 O O . TRP A 1 111 ? -12.563 32.274 18.723 1.00 78.25 111 TRP A O 1
ATOM 835 N N . ARG A 1 112 ? -11.968 30.188 18.201 1.00 75.81 112 ARG A N 1
ATOM 836 C CA . ARG A 1 112 ? -10.523 30.373 18.477 1.00 75.81 112 ARG A CA 1
ATOM 837 C C . ARG A 1 112 ? -9.687 30.729 17.237 1.00 75.81 112 ARG A C 1
ATOM 839 O O . ARG A 1 112 ? -8.465 30.754 17.331 1.00 75.81 112 ARG A O 1
ATOM 846 N N . LEU A 1 113 ? -10.318 30.956 16.083 1.00 73.88 113 LEU A N 1
ATOM 847 C CA . LEU A 1 113 ? -9.641 31.338 14.833 1.00 73.88 113 LEU A CA 1
ATOM 848 C C . LEU A 1 113 ? -9.618 32.861 14.586 1.00 73.88 113 LEU A C 1
ATOM 850 O O . LEU A 1 113 ? -9.022 33.293 13.607 1.00 73.88 113 LEU A O 1
ATOM 854 N N . TRP A 1 114 ? -10.246 33.651 15.463 1.00 63.56 114 TRP A N 1
ATOM 855 C CA . TRP A 1 114 ? -10.441 35.103 15.312 1.00 63.56 114 TRP A CA 1
ATOM 856 C C . TRP A 1 114 ? -9.960 35.918 16.529 1.00 63.56 114 TRP A C 1
ATOM 858 O O . TRP A 1 114 ? -10.418 37.040 16.727 1.00 63.56 114 TRP A O 1
ATOM 868 N N . GLY A 1 115 ? -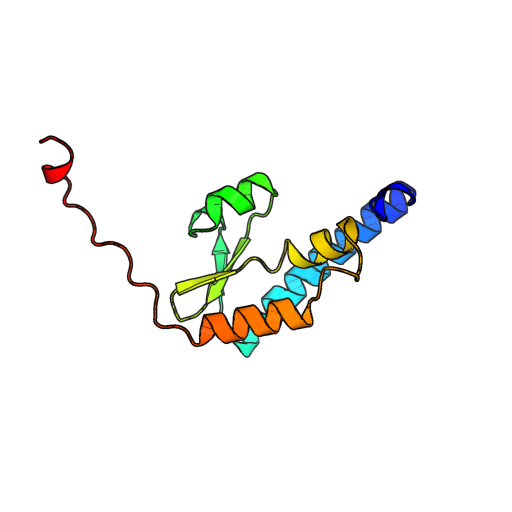9.105 35.333 17.373 1.00 59.41 115 GLY A N 1
ATOM 869 C CA . GLY A 1 115 ? -8.512 35.999 18.540 1.00 59.41 115 GLY A CA 1
ATOM 870 C C . GLY A 1 115 ? -7.110 36.510 18.262 1.00 59.41 115 GLY A C 1
ATOM 871 O O . GLY A 1 115 ? -6.403 35.830 17.484 1.00 59.41 115 GLY A O 1
#

Secondary structure (DSSP, 8-state):
--GGGGS-HHHHHHHHHHHHHHHHHHHHHHHHHH--EEEEGGGSTTHHHHHHTT--EEEE-TTS-EE-STHHHHHHHHH-TTS--HHHHHHHHHHHHTSPP-PPPP---GGGS--

Organism: NCBI:txid2598579